Protein AF-A0AAN7RZ33-F1 (afdb_monomer_lite)

pLDDT: mean 83.66, std 13.21, range [45.84, 97.81]

Secondary structure (DSSP, 8-state):
---HHHHHHHHHT---GGGEEEEEEEEEETTEEEEEEEE--SS-TTEEEEEE--S---SHHHHHHHHHHHH--

InterPro domains:
  IPR001245 Serine-threonine/tyrosine-protein kinase, catalytic domain [PF07714] (20-70)
  IPR011009 Protein kinase-like domain superfamily [SSF56112] (5-70)
  IPR017441 Protein kinase, ATP binding site [PS00107] (26-52)

Foldseek 3Di:
DPPPVLVVVVVVVDDDPVQKAWADFPAADPQGTKTWIFGDDPVRGTDIDIDGDGPCPPDPVSVCVVCVVVVVD

Organism: Mycteria americana (NCBI:txid33587)

Structure (mmCIF, N/CA/C/O backbone):
data_AF-A0AAN7RZ33-F1
#
_entry.id   AF-A0AAN7RZ33-F1
#
loop_
_atom_site.group_PDB
_atom_site.id
_atom_site.type_symbol
_atom_site.label_atom_id
_atom_site.label_alt_id
_atom_site.label_comp_id
_atom_site.label_asym_id
_atom_site.label_entity_id
_atom_site.label_seq_id
_atom_site.pdbx_PDB_ins_code
_atom_site.Cartn_x
_atom_site.Cartn_y
_atom_site.Cartn_z
_atom_site.occupancy
_atom_site.B_iso_or_equiv
_atom_site.auth_seq_id
_atom_site.auth_comp_id
_atom_site.auth_asym_id
_atom_site.auth_atom_id
_atom_site.pdbx_PDB_model_num
ATOM 1 N N . MET A 1 1 ? 18.213 11.666 -4.348 1.00 45.84 1 MET A N 1
ATOM 2 C CA . MET A 1 1 ? 18.090 11.976 -2.909 1.00 45.84 1 MET A CA 1
ATOM 3 C C . MET A 1 1 ? 16.744 12.645 -2.751 1.00 45.84 1 MET A C 1
ATOM 5 O O . MET A 1 1 ? 16.604 13.729 -3.310 1.00 45.84 1 MET A O 1
ATOM 9 N N . PRO A 1 2 ? 15.760 12.004 -2.103 1.00 54.88 2 PRO A N 1
ATOM 10 C CA . PRO A 1 2 ? 14.461 12.633 -1.905 1.00 54.88 2 PRO A CA 1
ATOM 11 C C . PRO A 1 2 ? 14.664 13.944 -1.138 1.00 54.88 2 PRO A C 1
ATOM 13 O O . PRO A 1 2 ? 15.517 14.018 -0.247 1.00 54.88 2 PRO A O 1
ATOM 16 N N . SER A 1 3 ? 13.953 15.003 -1.526 1.00 65.38 3 SER A N 1
ATOM 17 C CA . SER A 1 3 ? 14.099 16.301 -0.865 1.00 65.38 3 SER A CA 1
ATOM 18 C C . SER A 1 3 ? 13.721 16.159 0.617 1.00 65.38 3 SER A C 1
ATOM 20 O O . SER A 1 3 ? 12.783 15.441 0.958 1.00 65.38 3 SER A O 1
ATOM 22 N N . MET A 1 4 ? 14.433 16.838 1.525 1.00 61.75 4 MET A N 1
ATOM 23 C CA . MET A 1 4 ? 14.111 16.810 2.967 1.00 61.75 4 MET A CA 1
ATOM 24 C C . MET A 1 4 ? 12.656 17.214 3.257 1.00 61.75 4 MET A C 1
ATOM 26 O O . MET A 1 4 ? 12.072 16.768 4.238 1.00 61.75 4 MET A O 1
ATOM 30 N N . HIS A 1 5 ? 12.058 18.013 2.371 1.00 63.59 5 HIS A N 1
ATOM 31 C CA . HIS A 1 5 ? 10.649 18.384 2.416 1.00 63.59 5 HIS A CA 1
ATOM 32 C C . HIS A 1 5 ? 9.718 17.165 2.291 1.00 63.59 5 HIS A C 1
ATOM 34 O O . HIS A 1 5 ? 8.758 17.042 3.045 1.00 63.59 5 HIS A O 1
ATOM 40 N N . TYR A 1 6 ? 10.059 16.219 1.414 1.00 62.41 6 TYR A N 1
ATOM 41 C CA . TYR A 1 6 ? 9.286 15.003 1.170 1.00 62.41 6 TYR A CA 1
ATOM 42 C C . TYR A 1 6 ? 9.225 14.079 2.391 1.00 62.41 6 TYR A C 1
ATOM 44 O O . TYR A 1 6 ? 8.183 13.526 2.728 1.00 62.41 6 TYR A O 1
ATOM 52 N N . ILE A 1 7 ? 10.361 13.935 3.079 1.00 62.12 7 ILE A N 1
ATOM 53 C CA . 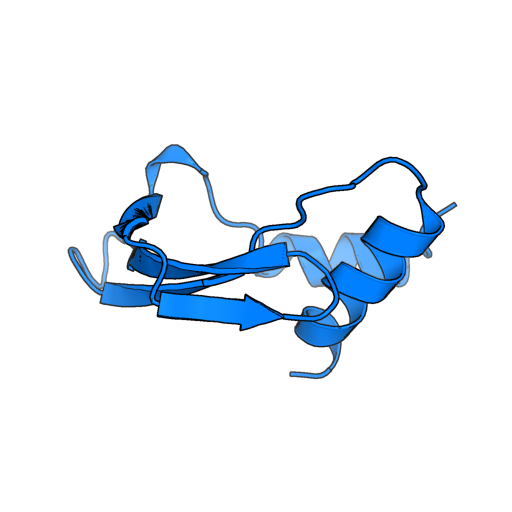ILE A 1 7 ? 10.497 13.069 4.258 1.00 62.12 7 ILE A CA 1
ATOM 54 C C . ILE A 1 7 ? 9.663 13.601 5.427 1.00 62.12 7 ILE A C 1
ATOM 56 O O . ILE A 1 7 ? 9.128 12.818 6.204 1.00 62.12 7 ILE A O 1
ATOM 60 N N . LEU A 1 8 ? 9.555 14.924 5.563 1.00 64.38 8 LEU A N 1
ATOM 61 C CA . LEU A 1 8 ? 8.777 15.542 6.633 1.00 64.38 8 LEU A CA 1
ATOM 62 C C . LEU A 1 8 ? 7.272 15.434 6.377 1.00 64.38 8 LEU A C 1
ATOM 64 O O . LEU A 1 8 ? 6.548 15.083 7.298 1.00 64.38 8 LEU A O 1
ATOM 68 N N . ILE A 1 9 ? 6.819 15.658 5.139 1.00 66.50 9 ILE A N 1
ATOM 69 C CA . ILE A 1 9 ? 5.395 15.540 4.784 1.00 66.50 9 ILE A CA 1
ATOM 70 C C . ILE A 1 9 ? 4.919 14.091 4.915 1.00 66.50 9 ILE A C 1
ATOM 72 O O . ILE A 1 9 ? 3.862 13.839 5.479 1.00 66.50 9 ILE A O 1
ATOM 76 N N . ALA A 1 10 ? 5.711 13.120 4.454 1.00 68.50 10 ALA A N 1
ATOM 77 C CA . ALA A 1 10 ? 5.308 11.716 4.483 1.00 68.50 10 ALA A CA 1
ATOM 78 C C . ALA A 1 10 ? 5.145 11.142 5.902 1.00 68.50 10 ALA A C 1
ATOM 80 O O . ALA A 1 10 ? 4.421 10.167 6.067 1.00 68.50 10 ALA A O 1
ATOM 81 N N . ARG A 1 11 ? 5.794 11.727 6.920 1.00 72.62 11 ARG A N 1
ATOM 82 C CA . ARG A 1 11 ? 5.772 11.205 8.298 1.00 72.62 11 ARG A CA 1
ATOM 83 C C . ARG A 1 11 ? 4.401 11.277 8.955 1.00 72.62 11 ARG A C 1
ATOM 85 O O . ARG A 1 11 ? 4.019 10.330 9.633 1.00 72.62 11 ARG A O 1
ATOM 92 N N . ASP A 1 12 ? 3.668 12.365 8.746 1.00 80.19 12 ASP A N 1
ATOM 93 C CA . ASP A 1 12 ? 2.348 12.542 9.366 1.00 80.19 12 ASP A CA 1
ATOM 94 C C . ASP A 1 12 ? 1.272 11.670 8.694 1.00 80.19 12 ASP A C 1
ATOM 96 O O . ASP A 1 12 ? 0.247 11.364 9.300 1.00 80.19 12 ASP A O 1
ATOM 100 N N . TYR A 1 13 ? 1.535 11.214 7.465 1.00 85.31 13 TYR A N 1
ATOM 101 C CA . TYR A 1 13 ? 0.659 10.341 6.679 1.00 85.31 13 TYR A CA 1
ATOM 102 C C . TYR A 1 13 ? 1.180 8.901 6.572 1.00 85.31 13 TYR A C 1
ATOM 104 O O . TYR A 1 13 ? 0.645 8.099 5.803 1.00 85.31 13 TYR A O 1
ATOM 112 N N . GLU A 1 14 ? 2.226 8.551 7.325 1.00 88.56 14 GLU A N 1
ATOM 113 C CA . GLU A 1 14 ? 2.779 7.203 7.320 1.00 88.56 14 GLU A CA 1
ATOM 114 C C . GLU A 1 14 ? 1.814 6.237 8.018 1.00 88.56 14 GLU A C 1
ATOM 116 O O . GLU A 1 14 ? 1.420 6.423 9.171 1.00 88.56 14 GLU A O 1
ATOM 121 N N . ILE A 1 15 ? 1.429 5.171 7.315 1.00 91.00 15 ILE A N 1
ATOM 122 C CA . ILE A 1 15 ? 0.494 4.169 7.825 1.00 91.00 15 ILE A CA 1
ATOM 123 C C . ILE A 1 15 ? 1.232 2.856 8.075 1.00 91.00 15 ILE A C 1
ATOM 125 O O . ILE A 1 15 ? 1.861 2.292 7.180 1.00 91.00 15 ILE A O 1
ATOM 129 N N . GLN A 1 16 ? 1.089 2.329 9.294 1.00 93.44 16 GLN A N 1
ATOM 130 C CA . GLN A 1 16 ? 1.560 0.992 9.662 1.00 93.44 16 GLN A CA 1
ATOM 131 C C . GLN A 1 16 ? 0.887 -0.071 8.790 1.00 93.44 16 GLN A C 1
ATOM 133 O O . GLN A 1 16 ? -0.343 -0.139 8.717 1.00 93.44 16 GLN A O 1
ATOM 138 N N . ARG A 1 17 ? 1.682 -0.934 8.150 1.00 95.06 17 ARG A N 1
ATOM 139 C CA . ARG A 1 17 ? 1.178 -1.944 7.208 1.00 95.06 17 ARG A CA 1
ATOM 140 C C . ARG A 1 17 ? 0.187 -2.909 7.857 1.00 95.06 17 ARG A C 1
ATOM 142 O O . ARG A 1 17 ? -0.722 -3.379 7.176 1.00 95.06 17 ARG A O 1
ATOM 149 N N . GLU A 1 18 ? 0.341 -3.184 9.146 1.00 95.56 18 GLU A N 1
ATOM 150 C CA . GLU A 1 18 ? -0.501 -4.079 9.950 1.00 95.56 18 GLU A CA 1
ATOM 151 C C . GLU A 1 18 ? -1.931 -3.553 10.097 1.00 95.56 18 GLU A C 1
ATOM 153 O O . GLU A 1 18 ? -2.855 -4.325 10.329 1.00 95.56 18 GLU A O 1
ATOM 158 N N . ARG A 1 19 ? -2.129 -2.242 9.922 1.00 95.81 19 ARG A N 1
ATOM 159 C CA . ARG A 1 19 ? -3.446 -1.596 9.958 1.00 95.81 19 ARG A CA 1
ATOM 160 C C . ARG A 1 19 ? -4.189 -1.673 8.627 1.00 95.81 19 ARG A C 1
ATOM 162 O O . ARG A 1 19 ? -5.276 -1.118 8.520 1.00 95.81 19 ARG A O 1
ATOM 169 N N . ILE A 1 20 ? -3.603 -2.301 7.610 1.00 97.44 20 ILE A N 1
ATOM 170 C CA . ILE A 1 20 ? -4.156 -2.361 6.259 1.00 97.44 20 ILE A CA 1
ATOM 171 C C . ILE A 1 20 ? -4.506 -3.801 5.888 1.00 97.44 20 ILE A C 1
ATOM 173 O O . ILE A 1 20 ? -3.634 -4.667 5.784 1.00 97.44 20 ILE A O 1
ATOM 177 N N . GLU A 1 21 ? -5.771 -4.039 5.570 1.00 97.50 21 GLU A N 1
ATOM 178 C CA . GLU A 1 21 ? -6.204 -5.246 4.873 1.00 97.50 21 GLU A CA 1
ATOM 179 C C . GLU A 1 21 ? -6.291 -4.962 3.376 1.00 97.50 21 GLU A C 1
ATOM 181 O O . GLU A 1 21 ? -7.028 -4.082 2.926 1.00 97.50 21 GLU A O 1
ATOM 186 N N . LEU A 1 22 ? -5.518 -5.713 2.592 1.00 97.44 22 LEU A N 1
ATOM 187 C CA . LEU A 1 22 ? -5.538 -5.617 1.138 1.00 97.44 22 LEU A CA 1
ATOM 188 C C . LEU A 1 22 ? -6.633 -6.539 0.596 1.00 97.44 22 LEU A C 1
ATOM 190 O O . LEU A 1 22 ? -6.579 -7.752 0.792 1.00 97.44 22 LEU A O 1
ATOM 194 N N . GLY A 1 23 ? -7.621 -5.968 -0.082 1.00 97.06 23 GLY A N 1
ATOM 195 C CA . GLY A 1 23 ? -8.682 -6.707 -0.756 1.00 97.06 23 GLY A CA 1
ATOM 196 C C . GLY A 1 23 ? -8.364 -6.982 -2.225 1.00 97.06 23 GLY A C 1
ATOM 197 O O . GLY A 1 23 ? -7.215 -6.965 -2.661 1.00 97.06 23 GLY A O 1
ATOM 198 N N . ARG A 1 24 ? -9.410 -7.254 -3.015 1.00 97.69 24 ARG A N 1
ATOM 199 C CA . ARG A 1 24 ? -9.274 -7.531 -4.454 1.00 97.69 24 ARG A CA 1
ATOM 200 C C . ARG A 1 24 ? -8.817 -6.297 -5.238 1.00 97.69 24 ARG A C 1
ATOM 202 O O . ARG A 1 24 ? -9.135 -5.165 -4.868 1.00 97.69 24 ARG A O 1
ATOM 209 N N . CYS A 1 25 ? -8.163 -6.537 -6.370 1.00 97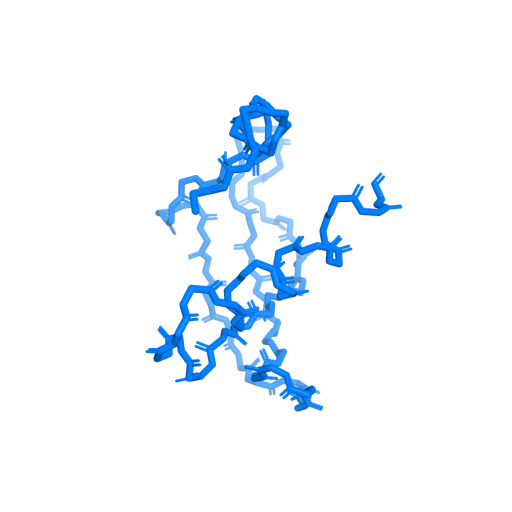.25 25 CYS A N 1
ATOM 210 C CA . CYS A 1 25 ? -7.905 -5.507 -7.371 1.00 97.25 25 CYS A CA 1
ATOM 211 C C . CYS A 1 25 ? -9.235 -4.996 -7.957 1.00 97.25 25 CYS A C 1
ATOM 213 O O . CYS A 1 25 ? -10.138 -5.780 -8.260 1.00 97.25 25 CYS A O 1
ATOM 215 N N . VAL A 1 26 ? -9.363 -3.676 -8.060 1.00 97.25 26 VAL A N 1
ATOM 216 C CA . VAL A 1 26 ? -10.535 -2.955 -8.583 1.00 97.25 26 VAL A CA 1
ATOM 217 C C . VAL A 1 26 ? -10.192 -2.059 -9.773 1.00 97.25 26 VAL A C 1
ATOM 219 O O . VAL A 1 26 ? -11.096 -1.505 -10.391 1.00 97.25 26 VAL A O 1
ATOM 222 N N . GLY A 1 27 ? -8.913 -1.927 -10.123 1.00 95.81 27 GLY A N 1
ATOM 223 C CA . GLY A 1 27 ? -8.481 -1.189 -11.302 1.00 95.81 27 GLY A CA 1
ATOM 224 C C . GLY A 1 27 ? -6.973 -1.242 -11.502 1.00 95.81 27 GLY A C 1
ATOM 225 O O . GLY A 1 27 ? -6.229 -1.645 -10.613 1.00 95.81 27 GLY A O 1
ATOM 226 N N . GLU A 1 28 ? -6.525 -0.790 -12.666 1.00 93.62 28 GLU A N 1
ATOM 227 C CA . GLU A 1 28 ? -5.111 -0.707 -13.024 1.00 93.62 28 GLU A CA 1
ATOM 228 C C . GLU A 1 28 ? -4.771 0.741 -13.384 1.00 93.62 28 GLU A C 1
ATOM 230 O O . GLU A 1 28 ? -5.469 1.383 -14.170 1.00 93.62 28 GLU A O 1
ATOM 235 N N . GLY A 1 29 ? -3.714 1.275 -12.779 1.00 84.38 29 GLY A N 1
ATOM 236 C CA . GLY A 1 29 ? -3.187 2.607 -13.048 1.00 84.38 29 GLY A CA 1
ATOM 237 C C . GLY A 1 29 ? -1.769 2.558 -13.616 1.00 84.38 29 GLY A C 1
ATOM 238 O O . GLY A 1 29 ? -1.128 1.512 -13.672 1.00 84.38 29 GLY A O 1
ATOM 239 N N . GLN A 1 30 ? -1.241 3.727 -13.988 1.00 84.06 30 GLN A N 1
ATOM 240 C CA . GLN A 1 30 ? 0.080 3.859 -14.623 1.00 84.06 30 GLN A CA 1
ATOM 241 C C . GLN A 1 30 ? 1.232 3.250 -13.804 1.00 84.06 30 GLN A C 1
ATOM 243 O O . GLN A 1 30 ? 2.209 2.766 -14.371 1.00 84.06 30 GLN A O 1
ATOM 248 N N . PHE A 1 31 ? 1.129 3.289 -12.477 1.00 81.62 31 PHE A N 1
ATOM 249 C CA . PHE A 1 31 ? 2.184 2.835 -11.570 1.00 81.62 31 PHE A CA 1
ATOM 250 C C . PHE A 1 31 ? 1.928 1.441 -10.976 1.00 81.62 31 PHE A C 1
ATOM 252 O O . PHE A 1 31 ? 2.833 0.836 -10.400 1.00 81.62 31 PHE A O 1
ATOM 259 N N . GLY A 1 32 ? 0.723 0.899 -11.149 1.00 88.19 32 GLY A N 1
ATOM 260 C CA . GLY A 1 32 ? 0.323 -0.395 -10.611 1.00 88.19 32 GLY A CA 1
ATOM 261 C C . GLY A 1 32 ? -1.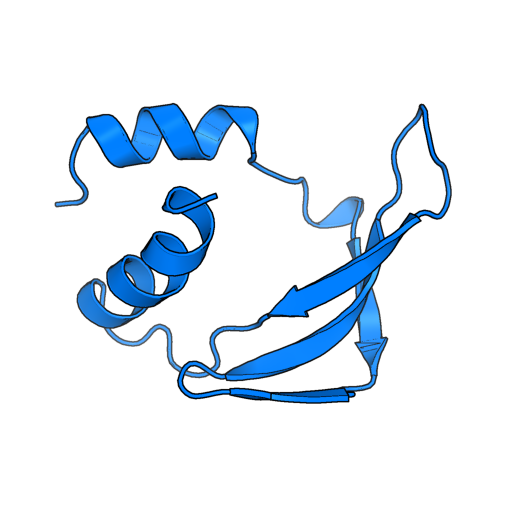169 -0.456 -10.319 1.00 88.19 32 GLY A C 1
ATOM 262 O O . GLY A 1 32 ? -1.949 0.353 -10.820 1.00 88.19 32 GLY A O 1
ATOM 263 N N . ASP A 1 33 ? -1.566 -1.436 -9.520 1.00 94.44 33 ASP A N 1
ATOM 264 C CA . ASP A 1 33 ? -2.975 -1.764 -9.318 1.00 94.44 33 ASP A CA 1
ATOM 265 C C . ASP A 1 33 ? -3.603 -0.925 -8.218 1.00 94.44 33 ASP A C 1
ATOM 267 O O . ASP A 1 33 ? -2.967 -0.564 -7.228 1.00 94.44 33 ASP A O 1
ATOM 271 N N . VAL A 1 34 ? -4.898 -0.693 -8.355 1.00 95.31 34 VAL A N 1
ATOM 272 C CA . VAL A 1 34 ? -5.747 -0.155 -7.303 1.00 95.31 34 VAL A CA 1
ATOM 273 C C . VAL A 1 34 ? -6.529 -1.313 -6.713 1.00 95.31 34 VAL A C 1
ATOM 275 O O . VAL A 1 34 ? -7.226 -2.033 -7.422 1.00 95.31 34 VAL A O 1
ATOM 278 N N . HIS A 1 35 ? -6.430 -1.488 -5.406 1.00 97.25 35 HIS A N 1
ATOM 279 C CA . HIS A 1 35 ? -7.159 -2.495 -4.652 1.00 97.25 35 HIS A CA 1
ATOM 280 C C . HIS A 1 35 ? -8.180 -1.817 -3.750 1.00 97.25 35 HIS A C 1
ATOM 282 O O . HIS A 1 35 ? -7.926 -0.738 -3.220 1.00 97.25 35 HIS A O 1
ATOM 288 N N . GLN A 1 36 ? -9.323 -2.461 -3.534 1.00 97.81 36 GLN A N 1
ATOM 289 C CA . GLN A 1 36 ? -10.138 -2.118 -2.369 1.00 97.81 36 GLN A CA 1
ATOM 290 C C . GLN A 1 36 ? -9.442 -2.648 -1.111 1.00 97.81 36 GLN A C 1
ATOM 292 O O . GLN A 1 36 ? -8.755 -3.668 -1.175 1.00 97.81 36 GLN A O 1
ATOM 297 N N . GLY A 1 37 ? -9.640 -2.010 0.032 1.00 97.50 37 GLY A N 1
ATOM 298 C CA . GLY A 1 37 ? -9.092 -2.484 1.296 1.00 97.50 37 GLY A CA 1
ATOM 299 C C . GLY A 1 37 ? -9.795 -1.902 2.507 1.00 97.50 37 GLY A C 1
ATOM 300 O O . GLY A 1 37 ? -10.755 -1.137 2.383 1.00 97.50 37 GLY A O 1
ATOM 301 N N . VAL A 1 38 ? -9.294 -2.281 3.676 1.00 97.50 38 VAL A N 1
ATOM 302 C CA . VAL A 1 38 ? -9.764 -1.780 4.968 1.00 97.50 38 VAL A CA 1
ATOM 303 C C . VAL A 1 38 ? -8.585 -1.185 5.722 1.00 97.50 38 VAL A C 1
ATOM 305 O O . VAL A 1 38 ? -7.531 -1.809 5.829 1.00 97.50 38 VAL A O 1
ATOM 308 N N . TYR A 1 39 ? -8.768 0.025 6.239 1.00 97.12 39 TYR A N 1
ATOM 309 C CA . TYR A 1 39 ? -7.876 0.637 7.210 1.00 97.12 39 TYR A CA 1
ATOM 310 C C . TYR A 1 39 ? -8.478 0.515 8.610 1.00 97.12 39 TYR A C 1
ATOM 312 O O . TYR A 1 39 ? -9.624 0.904 8.842 1.00 97.12 39 TYR A O 1
ATOM 320 N N . MET A 1 40 ? -7.686 -0.024 9.531 1.00 95.81 40 MET A N 1
ATOM 321 C CA . MET A 1 40 ? -8.043 -0.219 10.929 1.00 95.81 40 MET A CA 1
ATOM 322 C C . MET A 1 40 ? -7.363 0.852 11.783 1.00 95.81 40 MET A C 1
ATOM 324 O O . MET A 1 40 ? -6.138 0.855 11.938 1.00 95.81 40 MET A O 1
ATOM 328 N N . SER A 1 41 ? -8.151 1.748 12.371 1.00 90.94 41 SER A N 1
ATOM 329 C CA . SER A 1 41 ? -7.675 2.705 13.371 1.00 90.94 41 SER A CA 1
ATOM 330 C C . SER A 1 41 ? -8.456 2.557 14.680 1.00 90.94 41 SER A C 1
ATOM 332 O O . SER A 1 41 ? -9.572 2.030 14.674 1.00 90.94 41 SER A O 1
ATOM 334 N N . PRO A 1 42 ? -7.897 3.006 15.817 1.00 87.00 42 PRO A N 1
ATOM 335 C CA . PRO A 1 42 ? -8.629 3.035 17.084 1.00 87.00 42 PRO A CA 1
ATOM 336 C C . PRO A 1 42 ? -9.949 3.820 17.003 1.00 87.00 42 PRO A C 1
ATOM 338 O O . PRO A 1 42 ? -10.918 3.469 17.669 1.00 87.00 42 PRO A O 1
ATOM 341 N N . GLU A 1 43 ? -9.988 4.869 16.182 1.00 88.56 43 GLU A N 1
ATOM 342 C CA . GLU A 1 43 ? -11.135 5.761 15.996 1.00 88.56 43 GLU A CA 1
ATOM 343 C C . GLU A 1 43 ? -12.141 5.221 14.970 1.00 88.56 43 GLU A C 1
ATOM 345 O O . GLU A 1 43 ? -13.343 5.446 15.108 1.00 88.56 43 GLU A O 1
ATOM 350 N N . ASN A 1 44 ? -11.667 4.502 13.948 1.00 85.75 44 ASN A N 1
ATOM 351 C CA . ASN A 1 44 ? -12.497 3.851 12.942 1.00 85.75 44 ASN A CA 1
ATOM 352 C C . ASN A 1 44 ? -11.994 2.418 12.681 1.00 85.75 44 ASN A C 1
ATOM 354 O O . ASN A 1 44 ? -11.059 2.222 11.896 1.00 85.75 44 ASN A O 1
ATOM 358 N N . PRO A 1 45 ? -12.617 1.404 13.309 1.00 85.44 45 PRO A N 1
ATOM 359 C CA . PRO A 1 45 ? -12.110 0.035 13.273 1.00 85.44 45 PRO A CA 1
ATOM 360 C C . PRO A 1 45 ? -12.120 -0.618 11.887 1.00 85.44 45 PRO A C 1
ATOM 362 O O . PRO A 1 45 ? -11.443 -1.622 11.704 1.00 85.44 45 PRO A O 1
ATOM 365 N N . ALA A 1 46 ? -12.896 -0.101 10.928 1.00 93.62 46 ALA A N 1
ATOM 366 C CA . ALA A 1 46 ? -13.041 -0.713 9.608 1.00 93.62 46 ALA A CA 1
ATOM 367 C C . ALA A 1 46 ? -13.384 0.323 8.526 1.00 93.62 46 ALA A C 1
ATOM 369 O O . ALA A 1 46 ? -14.460 0.298 7.922 1.00 93.62 46 ALA A O 1
ATOM 370 N N . MET A 1 47 ? -12.468 1.253 8.269 1.00 96.31 47 MET A N 1
ATOM 371 C CA . MET A 1 47 ? -12.650 2.249 7.216 1.00 96.31 47 MET A CA 1
ATOM 372 C C . MET A 1 47 ? -12.365 1.641 5.841 1.00 96.31 47 MET A C 1
ATOM 374 O O . MET A 1 47 ? -11.261 1.164 5.590 1.00 96.31 47 MET A O 1
ATOM 378 N N . ALA A 1 48 ? -13.334 1.686 4.926 1.00 96.88 48 ALA A N 1
ATOM 379 C CA . ALA A 1 48 ? -13.110 1.275 3.541 1.00 96.88 48 ALA A CA 1
ATOM 380 C C . ALA A 1 48 ? -12.160 2.255 2.831 1.00 96.88 48 ALA A C 1
ATOM 382 O O . ALA A 1 48 ? -12.357 3.469 2.894 1.00 96.88 48 ALA A O 1
ATOM 383 N N . VAL A 1 49 ? -11.147 1.730 2.141 1.00 96.81 49 VAL A N 1
ATOM 384 C CA . VAL A 1 49 ? -10.109 2.519 1.459 1.00 96.81 49 VAL A CA 1
ATOM 385 C C . VAL A 1 49 ? -9.792 1.967 0.070 1.00 96.81 49 VAL A C 1
ATOM 387 O O . VAL A 1 49 ? -10.036 0.796 -0.228 1.00 96.81 49 VAL A O 1
ATOM 390 N N . ALA A 1 50 ? -9.205 2.814 -0.775 1.00 96.69 50 ALA A N 1
ATOM 391 C CA . ALA A 1 50 ? -8.527 2.397 -1.996 1.00 96.69 50 ALA A CA 1
ATOM 392 C C . ALA A 1 50 ? -7.012 2.369 -1.749 1.00 96.69 50 ALA A C 1
ATOM 394 O O . ALA A 1 50 ? -6.452 3.307 -1.188 1.00 96.69 50 ALA A O 1
ATOM 395 N N . ILE A 1 51 ? -6.346 1.295 -2.169 1.00 95.25 51 ILE A N 1
ATOM 396 C CA . ILE A 1 51 ? -4.909 1.081 -1.986 1.00 95.25 51 ILE A CA 1
ATOM 397 C C . ILE A 1 51 ? -4.270 0.984 -3.362 1.00 95.25 51 ILE A C 1
ATOM 399 O O . ILE A 1 51 ? -4.471 0.006 -4.084 1.00 95.25 51 ILE A O 1
ATOM 403 N N . LYS A 1 52 ? -3.477 1.989 -3.721 1.00 93.38 52 LYS A N 1
ATOM 404 C CA . LYS A 1 52 ? -2.661 1.957 -4.933 1.00 93.38 52 LYS A CA 1
ATOM 405 C C . LYS A 1 52 ? -1.346 1.252 -4.622 1.00 93.38 52 LYS A C 1
ATOM 407 O O . LYS A 1 52 ? -0.655 1.616 -3.674 1.00 93.38 52 LYS A O 1
ATOM 412 N N . THR A 1 53 ? -0.998 0.235 -5.395 1.00 90.56 53 THR A N 1
ATOM 413 C CA . THR A 1 53 ? 0.286 -0.459 -5.288 1.00 90.56 53 THR A CA 1
ATOM 414 C C . THR A 1 53 ? 1.203 -0.016 -6.417 1.00 90.56 53 THR A C 1
ATOM 416 O O . THR A 1 53 ? 0.748 0.353 -7.499 1.00 90.56 53 THR A O 1
ATOM 419 N N . CYS A 1 54 ? 2.512 -0.050 -6.173 1.00 87.81 54 CYS A N 1
ATOM 420 C CA . CYS A 1 54 ? 3.507 0.174 -7.212 1.00 87.81 54 CYS A CA 1
ATOM 421 C C . CYS A 1 54 ? 4.115 -1.179 -7.600 1.00 87.81 54 CYS A C 1
ATOM 423 O O . CYS A 1 54 ? 4.806 -1.803 -6.794 1.00 87.81 54 CYS A O 1
ATOM 425 N N . LYS A 1 55 ? 3.812 -1.669 -8.811 1.00 79.44 55 LYS A N 1
ATOM 426 C CA . LYS A 1 55 ? 4.255 -3.001 -9.279 1.00 79.44 55 LYS A CA 1
ATOM 427 C C . LYS A 1 55 ? 5.754 -3.041 -9.592 1.00 79.44 55 LYS A C 1
ATOM 429 O O . LYS A 1 55 ? 6.397 -4.056 -9.356 1.00 79.44 55 LYS A O 1
ATOM 434 N N . ASN A 1 56 ? 6.312 -1.925 -10.067 1.00 68.38 56 ASN A N 1
ATOM 435 C CA . ASN A 1 56 ? 7.709 -1.814 -10.484 1.00 68.38 56 ASN A CA 1
ATOM 436 C C . ASN A 1 56 ? 8.403 -0.647 -9.763 1.00 68.38 56 ASN A C 1
ATOM 438 O O . ASN A 1 56 ? 8.675 0.394 -10.357 1.00 68.38 5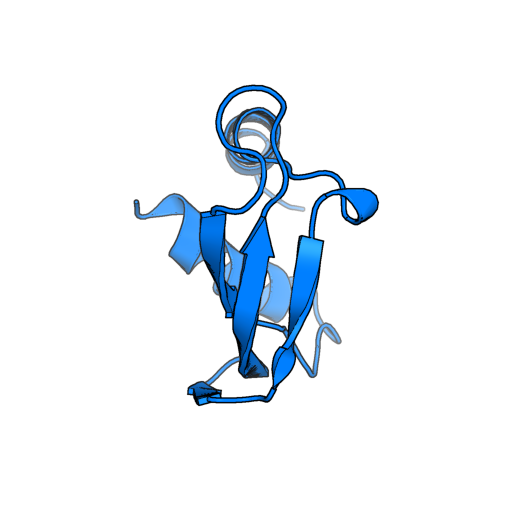6 ASN A O 1
ATOM 442 N N . CYS A 1 57 ? 8.753 -0.835 -8.489 1.00 62.91 57 CYS A N 1
ATOM 443 C CA . CYS A 1 57 ? 9.590 0.100 -7.718 1.00 62.91 57 CYS A CA 1
ATOM 444 C C . CYS A 1 57 ? 11.081 0.035 -8.118 1.00 62.91 57 CYS A C 1
ATOM 446 O O . CYS A 1 57 ? 11.957 0.155 -7.265 1.00 62.91 57 CYS A O 1
ATOM 448 N N . THR A 1 58 ? 11.394 -0.239 -9.386 1.00 64.06 58 THR A N 1
ATOM 449 C CA . THR A 1 58 ? 12.75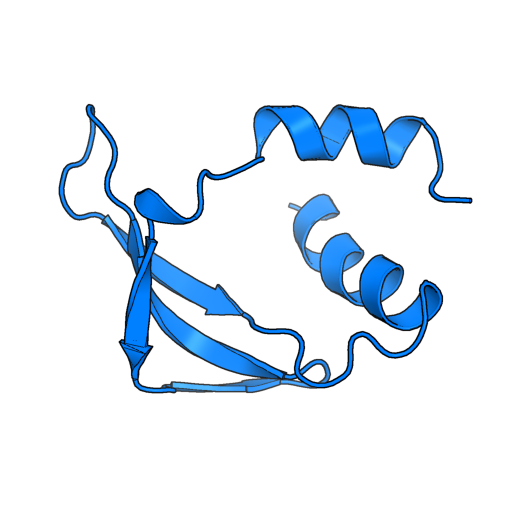7 -0.577 -9.829 1.00 64.06 58 THR A CA 1
ATOM 450 C C . THR A 1 58 ? 13.694 0.628 -9.892 1.00 64.06 58 THR A C 1
ATOM 452 O O . THR A 1 58 ? 14.908 0.442 -9.900 1.00 64.06 58 THR A O 1
ATOM 455 N N . SER A 1 59 ? 13.162 1.856 -9.900 1.00 75.38 59 SER A N 1
ATOM 456 C CA . SER A 1 59 ? 13.952 3.084 -9.796 1.00 75.38 59 SER A CA 1
ATOM 457 C C . SER A 1 59 ? 13.378 4.051 -8.763 1.00 75.38 59 SER A C 1
ATOM 459 O O . SER A 1 59 ? 12.160 4.199 -8.622 1.00 75.38 59 SER A O 1
ATOM 461 N N . ASP A 1 60 ? 14.271 4.784 -8.092 1.00 76.12 60 ASP A N 1
ATOM 462 C CA . ASP A 1 60 ? 13.898 5.859 -7.165 1.00 76.12 60 ASP A CA 1
ATOM 463 C C . ASP A 1 60 ? 12.991 6.902 -7.838 1.00 76.12 60 ASP A C 1
ATOM 465 O O . ASP A 1 60 ? 12.052 7.392 -7.220 1.00 76.12 60 ASP A O 1
ATOM 469 N N . SER A 1 61 ? 13.197 7.165 -9.133 1.00 78.62 61 SER A N 1
ATOM 470 C CA . SER A 1 61 ? 12.394 8.110 -9.916 1.00 78.62 61 SER A CA 1
ATOM 471 C C . SER A 1 61 ? 10.938 7.678 -10.128 1.00 78.62 61 SER A C 1
ATOM 473 O O . SER A 1 61 ? 10.059 8.534 -10.214 1.00 78.62 61 SER A O 1
ATOM 475 N N . VAL A 1 62 ? 10.654 6.373 -10.218 1.00 80.62 62 VAL A N 1
ATOM 476 C CA . VAL A 1 62 ? 9.274 5.866 -10.315 1.00 80.62 62 VAL A CA 1
ATOM 477 C C . VAL A 1 62 ? 8.597 5.952 -8.954 1.00 80.62 62 VAL A C 1
ATOM 479 O O . VAL A 1 62 ? 7.451 6.384 -8.876 1.00 80.62 62 VAL A O 1
ATOM 482 N N . ARG A 1 63 ? 9.317 5.616 -7.876 1.00 80.19 63 ARG A N 1
ATOM 483 C CA . ARG A 1 63 ? 8.808 5.742 -6.504 1.00 80.19 63 ARG A CA 1
ATOM 484 C C . ARG A 1 63 ? 8.500 7.195 -6.138 1.00 80.19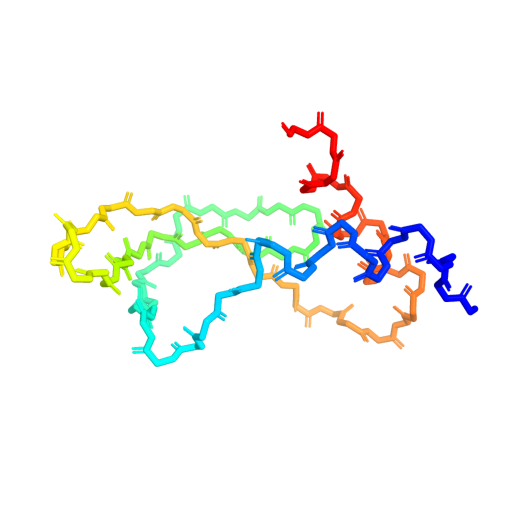 63 ARG A C 1
ATOM 486 O O . ARG A 1 63 ? 7.448 7.450 -5.571 1.00 80.19 63 ARG A O 1
ATOM 493 N N . GLU A 1 64 ? 9.375 8.138 -6.484 1.00 81.81 64 GLU A N 1
ATOM 494 C CA . GLU A 1 64 ? 9.149 9.571 -6.239 1.00 81.81 64 GLU A CA 1
ATOM 495 C C . GLU A 1 64 ? 7.913 10.082 -6.989 1.00 81.81 64 GLU A C 1
ATOM 497 O O . GLU A 1 64 ? 7.042 10.688 -6.377 1.00 81.81 64 GLU A O 1
ATOM 502 N N . LYS A 1 65 ? 7.770 9.769 -8.285 1.00 81.56 65 LYS A N 1
ATOM 503 C CA . LYS A 1 65 ? 6.577 10.156 -9.064 1.00 81.56 65 LYS A CA 1
ATOM 504 C C . LYS A 1 65 ? 5.291 9.506 -8.560 1.00 81.56 65 LYS A C 1
ATOM 506 O O . LYS A 1 65 ? 4.244 10.137 -8.595 1.00 81.56 65 LYS A O 1
ATOM 511 N N . PHE A 1 66 ? 5.371 8.255 -8.116 1.00 83.88 66 PHE A N 1
ATOM 512 C CA . PHE A 1 66 ? 4.234 7.544 -7.545 1.00 83.88 66 PHE A CA 1
ATOM 513 C C . PHE A 1 66 ? 3.751 8.204 -6.256 1.00 83.88 66 PHE A C 1
ATOM 515 O O . PHE A 1 66 ? 2.558 8.424 -6.080 1.00 83.88 66 PHE A O 1
ATOM 522 N N . LEU A 1 67 ? 4.682 8.528 -5.361 1.00 81.81 67 LEU A N 1
ATOM 523 C CA . LEU A 1 67 ? 4.333 9.156 -4.098 1.00 81.81 67 LEU A CA 1
ATOM 524 C C . LEU A 1 67 ? 3.907 10.619 -4.305 1.00 81.81 67 LEU A C 1
ATOM 526 O O . LEU A 1 67 ? 3.119 11.108 -3.502 1.00 81.81 67 LEU A O 1
ATOM 530 N N . GLN A 1 68 ? 4.398 11.310 -5.345 1.00 81.31 68 GLN A N 1
ATOM 531 C CA . GLN A 1 68 ? 4.070 12.717 -5.617 1.00 81.31 68 GLN A CA 1
ATOM 532 C C . GLN A 1 68 ? 2.555 12.940 -5.719 1.00 81.31 68 GLN A C 1
ATOM 534 O O . GLN A 1 68 ? 2.058 13.937 -5.208 1.00 81.31 68 GLN A O 1
ATOM 539 N N . GLU A 1 69 ? 1.818 11.984 -6.293 1.00 79.12 69 GLU A N 1
ATOM 540 C CA . GLU A 1 69 ? 0.348 11.994 -6.342 1.00 79.12 69 GLU A CA 1
ATOM 541 C C . GLU A 1 69 ? -0.287 12.099 -4.947 1.00 79.12 69 GLU A C 1
ATOM 543 O O . GLU A 1 69 ? -1.327 12.726 -4.798 1.00 79.12 69 GLU A O 1
ATOM 548 N N . ALA A 1 70 ? 0.344 11.526 -3.919 1.00 80.19 70 ALA A N 1
ATOM 549 C CA . ALA A 1 70 ? -0.127 11.596 -2.539 1.00 80.19 70 ALA A CA 1
ATOM 550 C C . ALA A 1 70 ? 0.259 12.902 -1.822 1.00 80.19 70 ALA A C 1
ATOM 552 O O . ALA A 1 70 ? -0.349 13.220 -0.811 1.00 80.19 70 ALA A O 1
ATOM 553 N N . CYS A 1 71 ? 1.256 13.648 -2.312 1.00 71.88 71 CYS A N 1
ATOM 554 C CA . CYS A 1 71 ? 1.662 14.938 -1.736 1.00 71.88 71 CYS A CA 1
ATOM 555 C C . CYS A 1 71 ? 0.935 16.143 -2.356 1.00 71.88 71 CYS A C 1
ATOM 557 O O . CYS A 1 71 ? 1.124 17.266 -1.893 1.00 71.88 71 CYS A O 1
ATOM 559 N N . GLU A 1 72 ? 0.156 15.932 -3.419 1.00 65.94 72 GLU A N 1
ATOM 560 C CA . GLU A 1 72 ? -0.663 16.971 -4.061 1.00 65.94 72 GLU A CA 1
ATOM 561 C C . GLU A 1 72 ? -2.037 17.170 -3.394 1.00 65.94 72 GLU A C 1
ATOM 563 O O . GLU A 1 72 ? -2.746 18.114 -3.750 1.00 65.94 72 GLU A O 1
ATOM 568 N N . TYR A 1 73 ? -2.392 16.327 -2.418 1.00 53.91 73 TYR A N 1
ATOM 569 C CA . TYR A 1 73 ? -3.625 16.394 -1.625 1.00 53.91 73 TYR A CA 1
ATOM 570 C C . TYR A 1 73 ? -3.310 16.556 -0.138 1.00 53.91 73 TYR A C 1
ATOM 572 O O . TYR A 1 73 ? -4.132 17.202 0.550 1.00 53.91 73 TYR A O 1
#

Radius of gyration: 13.37 Å; chains: 1; bounding box: 31×26×32 Å

Sequence (73 aa):
MPSMHYILIARDYEIQRERIELGRCVGEGQFGDVHQGVYMSPENPAMAVAIKTCKNCTSDSVREKFLQEACEY